Protein AF-A0A5J4QE15-F1 (afdb_monomer_lite)

pLDDT: mean 84.45, std 13.79, range [40.84, 95.81]

Organism: NCBI:txid433724

Structure (mmCIF, N/CA/C/O backbone):
data_AF-A0A5J4QE15-F1
#
_entry.id   AF-A0A5J4QE15-F1
#
loop_
_atom_site.group_PDB
_atom_site.id
_atom_site.type_symbol
_atom_site.label_atom_id
_atom_site.label_alt_id
_atom_site.label_comp_id
_atom_site.label_asym_id
_atom_site.label_entity_id
_atom_site.label_seq_id
_atom_site.pdbx_PDB_ins_code
_atom_site.Cartn_x
_atom_site.Cartn_y
_atom_site.Cartn_z
_atom_site.occupancy
_atom_site.B_iso_or_equiv
_atom_site.auth_seq_id
_atom_site.auth_comp_id
_atom_site.auth_asym_id
_atom_site.auth_atom_id
_atom_site.pdbx_PDB_model_num
ATOM 1 N N . MET A 1 1 ? -9.324 8.162 20.367 1.00 78.31 1 MET A N 1
ATOM 2 C CA . MET A 1 1 ? -8.544 7.455 19.327 1.00 78.31 1 MET A CA 1
ATOM 3 C C . MET A 1 1 ? -9.127 7.805 17.972 1.00 78.31 1 MET A C 1
ATOM 5 O O . MET A 1 1 ? -10.346 7.832 17.849 1.00 78.31 1 MET A O 1
ATOM 9 N N . ARG A 1 2 ? -8.281 8.131 16.993 1.00 88.88 2 ARG A N 1
ATOM 10 C CA . ARG A 1 2 ? -8.710 8.371 15.608 1.00 88.88 2 ARG A CA 1
ATOM 11 C C . ARG A 1 2 ? -9.147 7.042 14.980 1.00 88.88 2 ARG A C 1
ATOM 13 O O . ARG A 1 2 ? -8.526 6.017 15.244 1.00 88.88 2 ARG A O 1
ATOM 20 N N . LYS A 1 3 ? -10.218 7.061 14.183 1.00 94.12 3 LYS A N 1
ATOM 21 C CA . LYS A 1 3 ? -10.699 5.881 13.451 1.00 94.12 3 LYS A CA 1
ATOM 22 C C . LYS A 1 3 ? -9.741 5.570 12.294 1.00 94.12 3 LYS A C 1
ATOM 24 O O . LYS A 1 3 ? -9.364 6.493 11.576 1.00 94.12 3 LYS A O 1
ATOM 29 N N . TRP A 1 4 ? -9.378 4.298 12.141 1.00 94.38 4 TRP A N 1
ATOM 30 C CA . TRP A 1 4 ? -8.560 3.805 11.030 1.00 94.38 4 TRP A CA 1
ATOM 31 C C . TRP A 1 4 ? -9.249 4.062 9.687 1.00 94.38 4 TRP A C 1
ATOM 33 O O . TRP A 1 4 ? -10.466 3.881 9.570 1.00 94.38 4 TRP A O 1
ATOM 43 N N . ARG A 1 5 ? -8.472 4.482 8.694 1.00 95.81 5 ARG A N 1
ATOM 44 C CA . ARG A 1 5 ? -8.905 4.746 7.324 1.00 95.81 5 ARG A CA 1
ATOM 45 C C . ARG A 1 5 ? -8.011 4.014 6.321 1.00 95.81 5 ARG A C 1
ATOM 47 O O . ARG A 1 5 ? -6.966 3.473 6.668 1.00 95.81 5 ARG A O 1
ATOM 54 N N . ILE A 1 6 ? -8.424 4.030 5.059 1.00 95.38 6 ILE A N 1
ATOM 55 C CA . ILE A 1 6 ? -7.670 3.426 3.955 1.00 95.38 6 ILE A CA 1
ATOM 56 C C . ILE A 1 6 ? -6.298 4.090 3.801 1.00 95.38 6 ILE A C 1
ATOM 58 O O . ILE A 1 6 ? -5.297 3.388 3.681 1.00 95.38 6 ILE A O 1
ATOM 62 N N . GLU A 1 7 ? -6.228 5.418 3.919 1.00 92.81 7 GLU A N 1
ATOM 63 C CA . GLU A 1 7 ? -4.975 6.164 3.753 1.00 92.81 7 GLU A CA 1
ATOM 64 C C . GLU A 1 7 ? -3.960 5.816 4.852 1.00 92.81 7 GLU A C 1
ATOM 66 O O . GLU A 1 7 ? -2.760 5.849 4.609 1.00 92.81 7 GLU A O 1
ATOM 71 N N . ASP A 1 8 ? -4.432 5.402 6.039 1.00 94.81 8 ASP A N 1
ATOM 72 C CA . ASP A 1 8 ? -3.540 4.915 7.100 1.00 94.81 8 ASP A CA 1
ATOM 73 C C . ASP A 1 8 ? -2.818 3.626 6.671 1.00 94.81 8 ASP A C 1
ATOM 75 O O . ASP A 1 8 ? -1.679 3.392 7.065 1.00 94.81 8 ASP A O 1
ATOM 79 N N . SER A 1 9 ? -3.459 2.792 5.845 1.00 93.38 9 SER A N 1
ATOM 80 C CA . SER A 1 9 ? -2.845 1.572 5.301 1.00 93.38 9 SER A CA 1
ATOM 81 C C . SER A 1 9 ? -1.868 1.897 4.170 1.00 93.38 9 SER A C 1
ATOM 83 O O . SER A 1 9 ? -0.793 1.304 4.110 1.00 93.38 9 SER A O 1
ATOM 85 N N . GLU A 1 10 ? -2.214 2.851 3.297 1.00 91.62 10 GLU A N 1
ATOM 86 C CA . GLU A 1 10 ? -1.323 3.317 2.223 1.00 91.62 10 GLU A CA 1
ATOM 87 C C . GLU A 1 10 ? -0.030 3.924 2.776 1.00 91.62 10 GLU A C 1
ATOM 89 O O . GLU A 1 10 ? 1.054 3.619 2.273 1.00 91.62 10 GLU A O 1
ATOM 94 N N . GLU A 1 11 ? -0.141 4.727 3.838 1.00 92.31 11 GLU A N 1
ATOM 95 C CA . GLU A 1 11 ? 0.991 5.332 4.540 1.00 92.31 11 GLU A CA 1
ATOM 96 C C . GLU A 1 11 ? 1.809 4.280 5.301 1.00 92.31 11 GLU A C 1
ATOM 98 O O . GLU A 1 11 ? 3.023 4.196 5.112 1.00 92.31 11 GLU A O 1
ATOM 103 N N . LEU A 1 12 ? 1.160 3.427 6.107 1.00 94.38 12 LEU A N 1
ATOM 104 C CA . LEU A 1 12 ? 1.839 2.409 6.919 1.00 94.38 12 LEU A CA 1
ATOM 105 C C . LEU A 1 12 ? 2.678 1.445 6.070 1.00 94.38 12 LEU A C 1
ATOM 107 O O . LEU A 1 12 ? 3.781 1.072 6.469 1.00 94.38 12 LEU A O 1
ATOM 111 N N . TYR A 1 13 ? 2.159 1.034 4.911 1.00 92.00 13 TYR A N 1
ATOM 112 C CA . TYR A 1 13 ? 2.848 0.121 3.996 1.00 92.00 13 TYR A CA 1
ATOM 113 C C . TYR A 1 13 ? 3.660 0.833 2.912 1.00 92.00 13 TYR A C 1
ATOM 115 O O . TYR A 1 13 ? 4.231 0.165 2.045 1.00 92.00 13 TYR A O 1
ATOM 123 N N . ASN A 1 14 ? 3.741 2.166 2.962 1.00 91.12 14 ASN A N 1
ATOM 124 C CA . ASN A 1 14 ? 4.488 2.991 2.019 1.00 91.12 14 ASN A CA 1
ATOM 125 C C . ASN A 1 14 ? 4.156 2.659 0.550 1.00 91.12 14 ASN A C 1
ATOM 127 O O . ASN A 1 14 ? 5.057 2.601 -0.283 1.00 91.12 14 ASN A O 1
ATOM 131 N N . ILE A 1 15 ? 2.879 2.401 0.233 1.00 90.12 15 ILE A N 1
ATOM 132 C CA . ILE A 1 15 ? 2.428 1.916 -1.090 1.00 90.12 15 ILE A CA 1
ATOM 133 C C . ILE A 1 15 ? 2.901 2.843 -2.222 1.00 90.12 15 ILE A C 1
ATOM 135 O O . ILE A 1 15 ? 3.273 2.376 -3.291 1.00 90.12 15 ILE A O 1
ATOM 139 N N . THR A 1 16 ? 2.949 4.153 -1.977 1.00 83.44 16 THR A N 1
ATOM 140 C CA . THR A 1 16 ? 3.415 5.158 -2.947 1.00 83.44 16 THR A CA 1
ATOM 141 C C . THR A 1 16 ? 4.939 5.215 -3.090 1.00 83.44 16 THR A C 1
ATOM 143 O O . THR A 1 16 ? 5.445 5.715 -4.093 1.00 83.44 16 THR A O 1
ATOM 146 N N . GLY A 1 17 ? 5.685 4.720 -2.101 1.00 85.06 17 GLY A N 1
ATOM 147 C CA . GLY A 1 17 ? 7.144 4.771 -2.066 1.00 85.06 17 GLY A CA 1
ATOM 148 C C . GLY A 1 17 ? 7.834 3.605 -2.770 1.00 85.06 17 GLY A C 1
ATOM 149 O O . GLY A 1 17 ? 9.050 3.649 -2.957 1.00 85.06 17 GLY A O 1
ATOM 150 N N . TRP A 1 18 ? 7.096 2.570 -3.180 1.00 78.44 18 TRP A N 1
ATOM 151 C CA . TRP A 1 18 ? 7.636 1.440 -3.931 1.00 78.44 18 TRP A CA 1
ATOM 152 C C . TRP A 1 18 ? 6.769 1.105 -5.150 1.00 78.44 18 TRP A C 1
ATOM 154 O O . TRP A 1 18 ? 5.553 1.234 -5.139 1.00 78.44 18 TRP A O 1
ATOM 164 N N . GLY A 1 19 ? 7.407 0.662 -6.235 1.00 65.75 19 GLY A N 1
ATOM 165 C CA . GLY A 1 19 ? 6.693 0.089 -7.376 1.00 65.75 19 GLY A CA 1
ATOM 166 C C . GLY A 1 19 ? 6.075 1.076 -8.369 1.00 65.75 19 GLY A C 1
ATOM 167 O O . GLY A 1 19 ? 5.051 0.734 -8.936 1.00 65.75 19 GLY A O 1
ATOM 168 N N . THR A 1 20 ? 6.679 2.246 -8.622 1.00 68.12 20 THR A N 1
ATOM 169 C CA . THR A 1 20 ? 6.432 3.080 -9.831 1.00 68.12 20 THR A CA 1
ATOM 170 C C . THR A 1 20 ? 4.945 3.270 -10.183 1.00 68.12 20 THR A C 1
ATOM 172 O O . THR A 1 20 ? 4.549 3.112 -11.331 1.00 68.12 20 THR A O 1
ATOM 175 N N . SER A 1 21 ? 4.095 3.560 -9.194 1.00 75.44 21 SER A N 1
ATOM 176 C CA . SER A 1 21 ? 2.647 3.764 -9.399 1.00 75.44 21 SER A CA 1
ATOM 177 C C . SER A 1 21 ? 1.864 2.535 -9.908 1.00 75.44 21 SER A C 1
ATOM 179 O O . SER A 1 21 ? 0.713 2.666 -10.321 1.00 75.44 21 SER A O 1
AT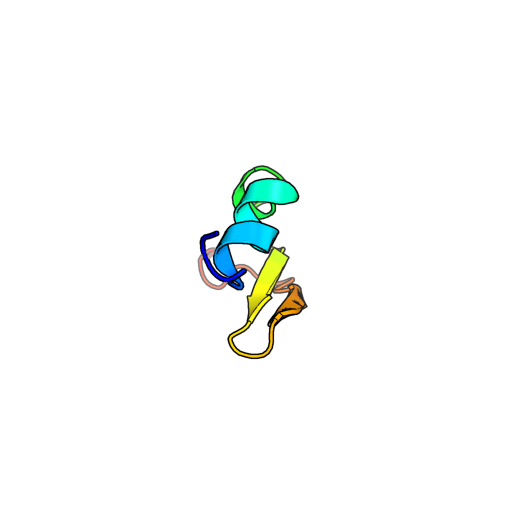OM 181 N N . TYR A 1 22 ? 2.446 1.333 -9.855 1.00 87.12 22 TYR A N 1
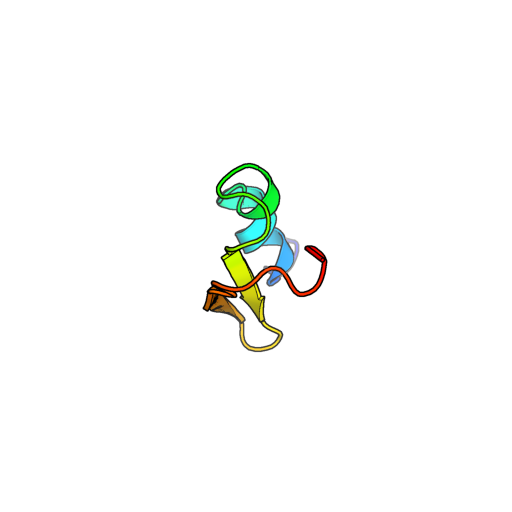ATOM 182 C CA . TYR A 1 22 ? 1.777 0.079 -10.213 1.00 87.12 22 TYR A CA 1
ATOM 183 C C . TYR A 1 22 ? 0.845 -0.431 -9.113 1.00 87.12 22 TYR A C 1
ATOM 185 O O . TYR A 1 22 ? -0.035 -1.232 -9.410 1.00 87.12 22 TYR A O 1
ATOM 193 N N . PHE A 1 23 ? 1.026 -0.008 -7.863 1.00 90.06 23 PHE A N 1
ATOM 194 C CA . PHE A 1 23 ? 0.271 -0.501 -6.711 1.00 90.06 23 PHE A CA 1
ATOM 195 C C . PHE A 1 23 ? -0.509 0.632 -6.041 1.00 90.06 23 PHE A C 1
ATOM 197 O O . PHE A 1 23 ? -0.047 1.769 -5.991 1.00 90.06 23 PHE A O 1
ATOM 204 N N . GLY A 1 24 ? -1.692 0.311 -5.520 1.00 91.19 24 GLY A N 1
ATOM 205 C CA . GLY A 1 24 ? -2.560 1.248 -4.805 1.00 91.19 24 GLY A CA 1
ATOM 206 C C . GLY A 1 24 ? -3.571 0.519 -3.924 1.00 91.19 24 GLY A C 1
ATOM 207 O O . GLY A 1 24 ? -3.651 -0.714 -3.966 1.00 91.19 24 GLY A O 1
ATOM 208 N N . ILE A 1 25 ? -4.364 1.262 -3.150 1.00 93.00 25 ILE A N 1
ATOM 209 C CA . ILE A 1 25 ? -5.528 0.727 -2.436 1.00 93.00 25 ILE A CA 1
ATOM 210 C C . ILE A 1 25 ? -6.793 1.400 -2.985 1.00 93.00 25 ILE A C 1
ATOM 212 O O . ILE A 1 25 ? -6.855 2.615 -3.135 1.00 93.00 25 ILE A O 1
ATOM 216 N N . ASN A 1 26 ? -7.810 0.614 -3.345 1.00 92.38 26 ASN A N 1
ATOM 217 C CA . ASN A 1 26 ? -9.067 1.165 -3.866 1.00 92.38 26 ASN A CA 1
ATOM 218 C C . ASN A 1 26 ? -10.026 1.607 -2.741 1.00 92.38 26 ASN A C 1
ATOM 220 O O . ASN A 1 26 ? -9.780 1.369 -1.562 1.00 92.38 26 ASN A O 1
ATOM 224 N N . GLU A 1 27 ? -11.178 2.180 -3.104 1.00 94.94 27 GLU A N 1
ATOM 225 C CA . GLU A 1 27 ? -12.193 2.676 -2.151 1.00 94.94 27 GLU A CA 1
ATOM 226 C C . GLU A 1 27 ? -12.795 1.596 -1.230 1.00 94.94 27 GLU A C 1
ATOM 228 O O . GLU A 1 27 ? -13.416 1.916 -0.219 1.00 94.94 27 GLU A O 1
ATOM 233 N N . GLN A 1 28 ? -12.611 0.312 -1.554 1.00 95.38 28 GLN A N 1
ATOM 234 C CA . GLN A 1 28 ? -13.038 -0.813 -0.714 1.00 95.38 28 GLN A CA 1
ATOM 235 C C . GLN A 1 28 ? -11.949 -1.250 0.280 1.00 95.38 28 GLN A C 1
ATOM 237 O O . GLN A 1 28 ? -12.202 -2.108 1.121 1.00 95.38 28 GLN A O 1
ATOM 242 N N . GLY A 1 29 ? -10.743 -0.679 0.199 1.00 93.81 29 GLY A N 1
ATOM 243 C CA . GLY A 1 29 ? -9.600 -1.071 1.021 1.00 93.81 29 GLY A CA 1
ATOM 244 C C . GLY A 1 29 ? -8.824 -2.277 0.483 1.00 93.81 29 GLY A C 1
ATOM 245 O O . GLY A 1 29 ? -8.045 -2.874 1.223 1.00 93.81 29 GLY A O 1
ATOM 246 N N . HIS A 1 30 ? -9.020 -2.667 -0.781 1.00 95.69 30 HIS A N 1
ATOM 247 C CA . HIS A 1 30 ? -8.278 -3.768 -1.402 1.00 95.69 30 HIS A CA 1
ATOM 248 C C . HIS A 1 30 ? -7.024 -3.262 -2.111 1.00 95.69 30 HIS A C 1
ATOM 250 O O . HIS A 1 30 ? -7.071 -2.247 -2.807 1.00 95.69 30 HIS A O 1
ATOM 256 N N . VAL A 1 31 ? -5.931 -4.019 -2.004 1.00 92.88 31 VAL A N 1
ATOM 257 C CA . VAL A 1 31 ? -4.732 -3.791 -2.818 1.00 92.88 31 VAL A CA 1
ATOM 258 C C . VAL A 1 31 ? -5.066 -4.053 -4.284 1.00 92.88 31 VAL A C 1
ATOM 260 O O . VAL A 1 31 ? -5.637 -5.091 -4.625 1.00 92.88 31 VAL A O 1
ATOM 263 N N . VAL A 1 32 ? -4.690 -3.118 -5.150 1.00 93.12 32 VAL A N 1
ATOM 264 C CA . VAL A 1 32 ? -4.852 -3.222 -6.601 1.00 93.12 32 VAL A CA 1
ATOM 265 C C . VAL A 1 32 ? -3.510 -3.083 -7.303 1.00 93.12 32 VAL A C 1
ATOM 267 O O . VAL A 1 32 ? -2.585 -2.450 -6.792 1.00 93.12 32 VAL A O 1
ATOM 270 N N . VAL A 1 33 ? -3.424 -3.687 -8.488 1.00 91.06 33 VAL A N 1
ATOM 271 C CA . VAL A 1 33 ? -2.274 -3.571 -9.382 1.00 91.06 33 VAL A CA 1
ATOM 272 C C . VAL A 1 33 ? -2.723 -2.994 -10.721 1.00 91.06 33 VAL A C 1
ATOM 274 O O . VAL A 1 33 ? -3.692 -3.466 -11.317 1.00 91.06 33 VAL A O 1
ATOM 277 N N . THR A 1 34 ? -1.995 -1.997 -11.205 1.00 88.19 34 THR A N 1
ATOM 278 C CA . THR A 1 34 ? -2.231 -1.310 -12.477 1.00 88.19 34 THR A CA 1
ATOM 279 C C . THR A 1 34 ? -1.013 -1.522 -13.372 1.00 88.19 34 THR A C 1
ATOM 281 O O . THR A 1 34 ? -0.219 -0.608 -13.539 1.00 88.19 34 THR A O 1
ATOM 284 N N . PRO A 1 35 ? -0.819 -2.723 -13.955 1.00 82.69 35 PRO A N 1
ATOM 285 C CA . PRO A 1 35 ? 0.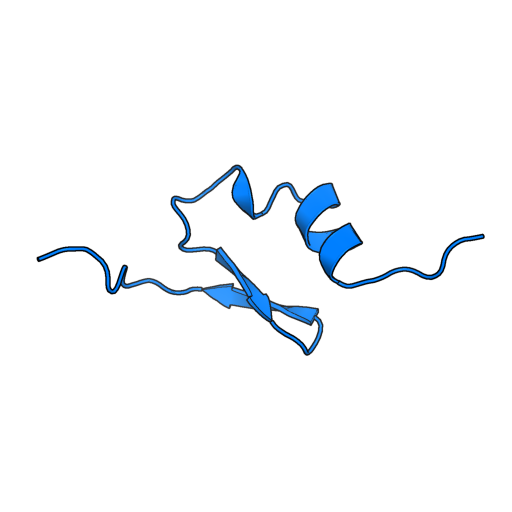418 -3.132 -14.640 1.00 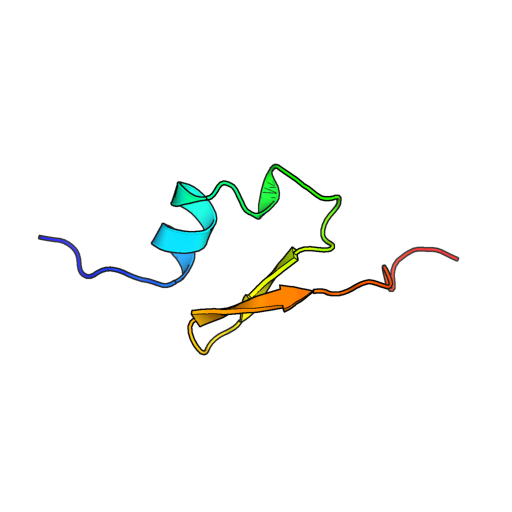82.69 35 PRO A CA 1
ATOM 286 C C . PRO A 1 35 ? 0.721 -2.368 -15.941 1.00 82.69 35 PRO A C 1
ATOM 288 O O . PRO A 1 35 ? 1.726 -2.640 -16.593 1.00 82.69 35 PRO A O 1
ATOM 291 N N . ARG A 1 36 ? -0.153 -1.445 -16.351 1.00 74.94 36 ARG A N 1
ATOM 292 C CA . ARG A 1 36 ? 0.052 -0.543 -17.483 1.00 74.94 36 ARG A CA 1
ATOM 293 C C . ARG A 1 36 ? -0.005 0.880 -16.967 1.00 74.94 36 ARG A C 1
ATOM 295 O O . ARG A 1 36 ? -1.051 1.309 -16.487 1.00 74.94 36 ARG A O 1
ATOM 302 N N . ASP A 1 37 ? 1.096 1.599 -17.108 1.00 64.25 37 ASP A N 1
ATOM 303 C CA . ASP A 1 37 ? 1.057 3.045 -16.992 1.00 64.25 37 ASP A CA 1
ATOM 304 C C . ASP A 1 37 ? 0.334 3.592 -18.234 1.00 64.25 37 ASP A C 1
ATOM 306 O O . ASP A 1 37 ? 0.796 3.417 -19.361 1.00 64.25 37 ASP A O 1
ATOM 310 N N . ASN A 1 38 ? -0.831 4.217 -18.051 1.00 59.69 38 ASN A N 1
ATOM 311 C CA . ASN A 1 38 ? -1.529 4.912 -19.141 1.00 59.69 38 ASN A CA 1
ATOM 312 C C . ASN A 1 38 ? -0.801 6.219 -19.552 1.00 59.69 38 ASN A C 1
ATOM 314 O O . ASN A 1 38 ? -1.338 6.981 -20.355 1.00 59.69 38 ASN A O 1
ATOM 318 N N . GLY A 1 39 ? 0.389 6.491 -18.997 1.00 58.22 39 GLY A N 1
ATOM 319 C CA . GLY A 1 39 ? 1.229 7.664 -19.243 1.00 58.22 39 GLY A CA 1
ATOM 320 C C . GLY A 1 39 ? 2.487 7.457 -20.100 1.00 58.22 39 GLY A C 1
ATOM 321 O O . GLY A 1 39 ? 3.237 8.417 -20.263 1.00 58.22 39 GLY A O 1
ATOM 322 N N . VAL A 1 40 ? 2.730 6.276 -20.684 1.00 47.22 40 VAL A N 1
ATOM 323 C CA . VAL A 1 40 ? 3.816 6.077 -21.669 1.00 47.22 40 VAL A CA 1
ATOM 324 C C . VAL A 1 40 ? 3.264 5.938 -23.089 1.00 47.22 40 VAL A C 1
ATOM 326 O O . VAL A 1 40 ? 2.629 4.940 -23.434 1.00 47.22 40 VAL A O 1
ATOM 329 N N . ALA A 1 41 ? 3.51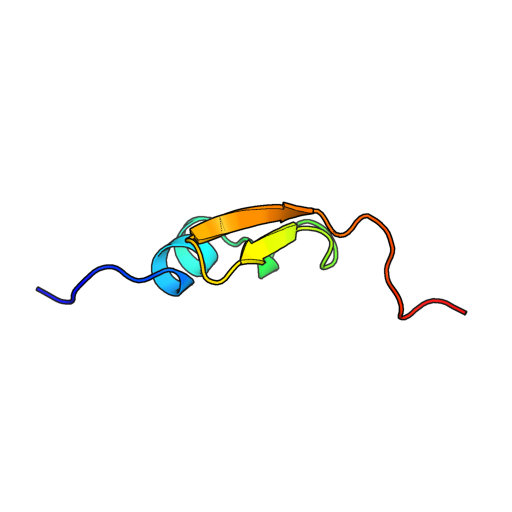4 6.975 -23.893 1.00 40.84 41 ALA A N 1
ATOM 330 C CA . ALA A 1 41 ? 3.604 6.882 -25.348 1.00 40.84 41 ALA A CA 1
ATOM 331 C C . ALA A 1 41 ? 4.973 6.315 -25.752 1.00 40.84 41 ALA A C 1
ATOM 333 O O . ALA A 1 41 ? 5.952 6.578 -25.014 1.00 40.84 41 ALA A O 1
#

InterPro domains:
  IPR009006 Alanine racemase/group IV decarboxylase, C-terminal [G3DSA:2.40.3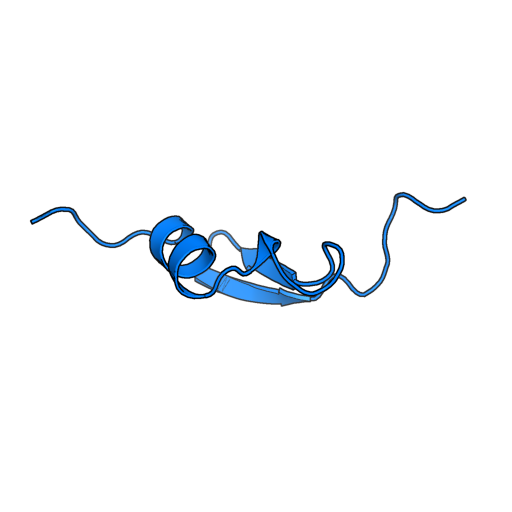7.10] (1-40)

Radius of gyration: 12.04 Å; chains: 1; bounding box: 21×12×45 Å

Foldseek 3Di:
DDDDDLVNVCVVVVQVVDDPPQWDADPVSDIHGDPDDPPDD

Sequence (41 aa):
MRKWRIEDSEELYNITGWGTSYFGINEQGHVVVTPRDNGVA

Secondary structure (DSSP, 8-state):
-PPP-HHHHHHHTTGGGSSTT-EEE-TTS-EEE--S-TT--